Protein AF-B8B368-F1 (afdb_monomer_lite)

Radius of gyration: 32.03 Å; chains: 1; bounding box: 78×30×85 Å

pLDDT: mean 72.88, std 22.44, range [37.38, 96.06]

Foldseek 3Di:
DALVVLVVQLVVLVVVLVVLVVLVVVVPHPDPNVVSVVVSCCSVPPVNVVSVVVNVVNVVVVVVVVVPDDDDDPPPDDDDDDDDDDDDDDDDDDDDDDDDDDDDD

Organism: Oryza sativa subsp. indica (NCBI:txid39946)

Secondary structure (DSSP, 8-state):
--HHHHHHHHHHHHHHHHHHHHHHHTS--SS-HHHHHHHHHHIIIIIHHHHHHHHHHHHHHHHHHTTS-------------------------------------

Sequence (105 aa):
MSLEETKQLIGYMNTIVDSLLKIVDSGYSPYPVEEIHEIIRDIREEGCAAVRRSLDQIRRDLDADDDVGGGENCSATGDEEDVGSVRQQPNTTCVPLHMENGAID

Structure (mmCIF, N/CA/C/O backbone):
data_AF-B8B368-F1
#
_entry.id   AF-B8B368-F1
#
loop_
_atom_site.group_PDB
_atom_site.id
_atom_site.type_symbol
_atom_site.label_atom_id
_atom_site.label_alt_id
_atom_site.label_comp_id
_atom_site.label_asym_id
_atom_site.label_entity_id
_atom_site.label_seq_id
_atom_site.pdbx_PDB_ins_code
_atom_site.Cartn_x
_atom_site.Cartn_y
_atom_site.Cartn_z
_atom_site.occupancy
_atom_site.B_iso_or_equiv
_atom_site.auth_seq_id
_atom_site.auth_comp_id
_atom_site.auth_asym_id
_atom_site.auth_atom_id
_atom_site.pdbx_PDB_model_num
ATOM 1 N N . MET A 1 1 ? 17.015 0.204 -6.245 1.00 70.00 1 MET A N 1
ATOM 2 C CA . MET A 1 1 ? 15.921 -0.679 -5.802 1.00 70.00 1 MET A CA 1
ATOM 3 C C . MET A 1 1 ? 15.621 -1.614 -6.954 1.00 70.00 1 MET A C 1
ATOM 5 O O . MET A 1 1 ? 15.422 -1.132 -8.061 1.00 70.00 1 MET A O 1
ATOM 9 N N . SER A 1 2 ? 15.697 -2.917 -6.726 1.00 83.12 2 SER A N 1
ATOM 10 C CA . SER A 1 2 ? 15.423 -3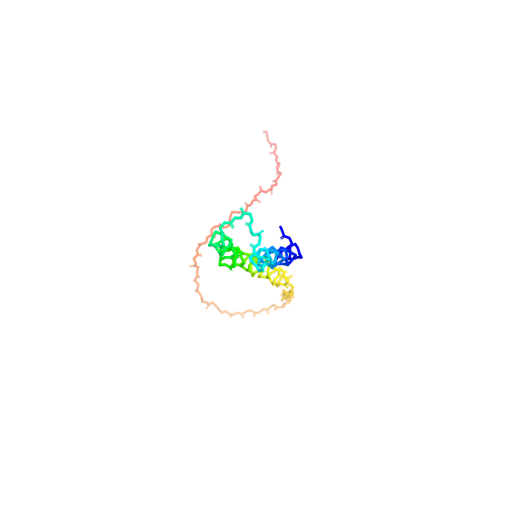.940 -7.733 1.00 83.12 2 SER A CA 1
ATOM 11 C C . SER A 1 2 ? 13.923 -4.198 -7.876 1.00 83.12 2 SER A C 1
ATOM 13 O O . SER A 1 2 ? 13.146 -3.929 -6.960 1.00 83.12 2 SER A O 1
ATOM 15 N N . LEU A 1 3 ? 13.526 -4.790 -9.007 1.00 84.56 3 LEU A N 1
ATOM 16 C CA . LEU A 1 3 ? 12.153 -5.238 -9.254 1.00 84.56 3 LEU A CA 1
ATOM 17 C C . LEU A 1 3 ? 11.606 -6.104 -8.106 1.00 84.56 3 LEU A C 1
ATOM 19 O O . LEU A 1 3 ? 10.441 -5.986 -7.727 1.00 84.56 3 LEU A O 1
ATOM 23 N N . GLU A 1 4 ? 12.451 -6.979 -7.564 1.00 88.38 4 GLU A N 1
ATOM 24 C CA . GLU A 1 4 ? 12.084 -7.894 -6.487 1.00 88.38 4 GLU A CA 1
ATOM 25 C C . GLU A 1 4 ? 11.876 -7.156 -5.158 1.00 88.38 4 GLU A C 1
ATOM 27 O O . GLU A 1 4 ? 10.865 -7.361 -4.488 1.00 88.38 4 GLU A O 1
ATOM 32 N N . GLU A 1 5 ? 12.763 -6.217 -4.821 1.00 88.56 5 GLU A N 1
ATOM 33 C CA . GLU A 1 5 ? 12.607 -5.350 -3.645 1.00 88.56 5 GLU A CA 1
ATOM 34 C C . GLU A 1 5 ? 11.322 -4.511 -3.728 1.00 88.56 5 GLU A C 1
ATOM 36 O O . GLU A 1 5 ? 10.596 -4.387 -2.741 1.00 88.56 5 GLU A O 1
ATOM 41 N N . THR A 1 6 ? 10.986 -3.980 -4.909 1.00 86.94 6 THR A N 1
ATOM 42 C CA . THR A 1 6 ? 9.748 -3.213 -5.124 1.00 86.94 6 THR A CA 1
ATOM 43 C C . THR A 1 6 ? 8.500 -4.084 -4.952 1.00 86.94 6 THR A C 1
ATOM 45 O O . THR A 1 6 ? 7.521 -3.641 -4.352 1.00 86.94 6 THR A O 1
ATOM 48 N N . LYS A 1 7 ? 8.512 -5.339 -5.422 1.00 87.50 7 LYS A N 1
ATOM 49 C CA . LYS A 1 7 ? 7.401 -6.286 -5.201 1.00 87.50 7 LYS A CA 1
ATOM 50 C C . LYS A 1 7 ? 7.236 -6.634 -3.724 1.00 87.50 7 LYS A C 1
ATOM 52 O O . LYS A 1 7 ? 6.110 -6.640 -3.226 1.00 87.50 7 LYS A O 1
ATOM 57 N N . GLN A 1 8 ? 8.338 -6.891 -3.022 1.00 91.56 8 GLN A N 1
ATOM 58 C CA . GLN A 1 8 ? 8.308 -7.156 -1.583 1.00 91.56 8 GLN A CA 1
ATOM 59 C C . GLN A 1 8 ? 7.747 -5.963 -0.810 1.00 91.56 8 GLN A C 1
ATOM 61 O O . GLN A 1 8 ? 6.909 -6.149 0.072 1.00 91.56 8 GLN A O 1
ATOM 66 N N . LEU A 1 9 ? 8.116 -4.737 -1.194 1.00 91.06 9 LEU A N 1
ATOM 67 C CA . LEU A 1 9 ? 7.577 -3.518 -0.596 1.00 91.06 9 LEU A CA 1
ATOM 68 C C . LEU A 1 9 ? 6.046 -3.445 -0.703 1.00 91.06 9 LEU A C 1
ATOM 70 O O . LEU A 1 9 ? 5.390 -3.153 0.293 1.00 91.06 9 LEU A O 1
ATOM 74 N N . ILE A 1 10 ? 5.458 -3.792 -1.855 1.00 88.50 10 ILE A N 1
ATOM 75 C CA . ILE A 1 10 ? 3.991 -3.869 -2.012 1.00 88.50 10 ILE A CA 1
ATOM 76 C C . ILE A 1 10 ? 3.388 -4.873 -1.018 1.00 88.50 10 ILE A C 1
ATOM 78 O O . ILE A 1 10 ? 2.370 -4.592 -0.384 1.00 88.50 10 ILE A O 1
ATOM 82 N N . GLY A 1 11 ? 4.024 -6.036 -0.855 1.00 91.44 11 GLY A N 1
ATOM 83 C CA . GLY A 1 11 ? 3.601 -7.053 0.111 1.00 91.44 11 GLY A CA 1
ATOM 84 C C . GLY A 1 11 ? 3.614 -6.541 1.554 1.00 91.44 11 GLY A C 1
ATOM 85 O O . GLY A 1 11 ? 2.645 -6.739 2.294 1.00 91.44 11 GLY A O 1
ATOM 86 N N . TYR A 1 12 ? 4.669 -5.822 1.944 1.00 93.38 12 TYR A N 1
ATOM 87 C CA . TYR A 1 12 ? 4.764 -5.214 3.271 1.00 93.38 12 TYR A CA 1
ATOM 88 C C . TYR A 1 12 ? 3.689 -4.152 3.500 1.00 93.38 12 TYR A C 1
ATOM 90 O O . TYR A 1 12 ? 3.055 -4.153 4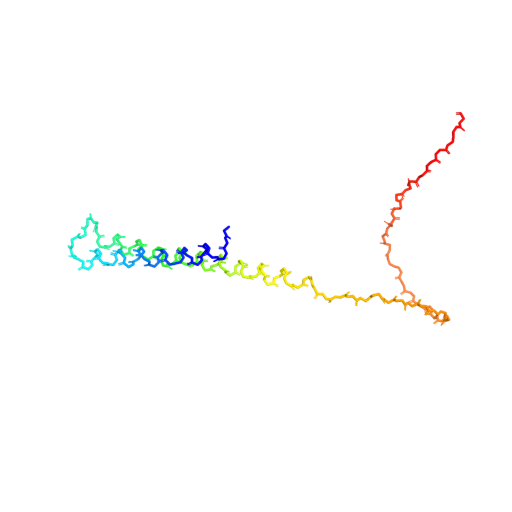.552 1.00 93.38 12 TYR A O 1
ATOM 98 N N . MET A 1 13 ? 3.418 -3.293 2.516 1.00 93.25 13 MET A N 1
ATOM 99 C CA . MET A 1 13 ? 2.379 -2.263 2.631 1.00 93.25 13 MET A CA 1
ATOM 100 C C . MET A 1 13 ? 0.989 -2.864 2.836 1.00 93.25 13 MET A C 1
ATOM 102 O O . MET A 1 13 ? 0.251 -2.413 3.710 1.00 93.25 13 MET A O 1
ATOM 106 N N . ASN A 1 14 ? 0.655 -3.928 2.101 1.00 92.06 14 ASN A N 1
ATOM 107 C CA . ASN A 1 14 ? -0.599 -4.653 2.309 1.00 92.06 14 ASN A CA 1
ATOM 108 C C . ASN A 1 14 ? -0.666 -5.266 3.716 1.00 92.06 14 ASN A C 1
ATOM 110 O O . ASN A 1 14 ? -1.680 -5.142 4.395 1.00 92.06 14 ASN A O 1
ATOM 114 N N . THR A 1 15 ? 0.439 -5.844 4.191 1.00 95.56 15 THR A N 1
ATOM 115 C CA . THR A 1 15 ? 0.526 -6.426 5.541 1.00 95.56 15 THR A CA 1
ATOM 116 C C . THR A 1 15 ? 0.327 -5.375 6.638 1.00 95.56 15 THR A C 1
ATOM 118 O O . THR A 1 15 ? -0.328 -5.648 7.646 1.00 95.56 15 THR A O 1
ATOM 121 N N . ILE A 1 16 ? 0.867 -4.167 6.453 1.00 94.44 16 ILE A N 1
ATOM 122 C CA . ILE A 1 16 ? 0.676 -3.043 7.379 1.00 94.44 16 ILE A CA 1
ATOM 123 C C . ILE A 1 16 ? -0.800 -2.657 7.425 1.00 94.44 16 ILE A C 1
ATOM 125 O O . ILE A 1 16 ? -1.373 -2.577 8.509 1.00 94.44 16 ILE A O 1
ATOM 129 N N . VAL A 1 17 ? -1.435 -2.485 6.265 1.00 94.69 17 VAL A N 1
ATOM 130 C CA . VAL A 1 17 ? -2.858 -2.139 6.189 1.00 94.69 17 VAL A CA 1
ATOM 131 C C . VAL A 1 17 ? -3.734 -3.202 6.854 1.00 94.69 17 VAL A C 1
ATOM 133 O O . VAL A 1 17 ? -4.607 -2.856 7.646 1.00 94.69 17 VAL A O 1
ATOM 136 N N . ASP A 1 18 ? -3.474 -4.484 6.605 1.00 95.62 18 ASP A N 1
ATOM 137 C CA . ASP A 1 18 ? -4.215 -5.578 7.241 1.00 95.62 18 ASP A CA 1
ATOM 138 C C . ASP A 1 18 ? -4.023 -5.595 8.762 1.00 95.62 18 ASP A C 1
ATOM 140 O O . ASP A 1 18 ? -4.949 -5.898 9.515 1.00 95.62 18 ASP A O 1
ATOM 144 N N . SER A 1 19 ? -2.823 -5.261 9.237 1.00 94.25 19 SER A N 1
ATOM 145 C CA . SER A 1 19 ? -2.532 -5.175 10.670 1.00 94.25 19 SER A CA 1
ATOM 146 C C . SER A 1 19 ? -3.272 -4.010 11.326 1.00 94.25 19 SER A C 1
ATOM 148 O O . SER A 1 19 ? -3.826 -4.173 12.411 1.00 94.25 19 SER A O 1
ATOM 150 N N . LEU A 1 20 ? -3.338 -2.859 10.654 1.00 93.19 20 LEU A N 1
ATOM 151 C CA . LEU A 1 20 ? -4.090 -1.692 11.116 1.00 93.19 20 LEU A CA 1
ATOM 152 C C . LEU A 1 20 ? -5.599 -1.972 11.167 1.00 93.19 20 LEU A C 1
ATOM 154 O O . LEU A 1 20 ? -6.244 -1.635 12.157 1.00 93.19 20 LEU A O 1
ATOM 158 N N . LEU A 1 21 ? -6.149 -2.662 10.162 1.00 93.88 21 LEU A N 1
ATOM 159 C CA . LEU A 1 21 ? -7.553 -3.084 10.168 1.00 93.88 21 LEU A CA 1
ATOM 160 C C . LEU A 1 21 ? -7.862 -4.017 11.342 1.00 93.88 21 LEU A C 1
ATOM 162 O O . LEU A 1 21 ? -8.830 -3.790 12.058 1.00 93.88 21 LEU A O 1
ATOM 166 N N . LYS A 1 22 ? -6.993 -4.994 11.629 1.00 93.69 22 LYS A N 1
ATOM 167 C CA . LYS A 1 22 ? -7.162 -5.879 12.796 1.00 93.69 22 LYS A CA 1
ATOM 168 C C . LYS A 1 22 ? -7.178 -5.124 14.124 1.00 93.69 22 LYS A C 1
ATOM 170 O O . LYS A 1 22 ? -7.877 -5.540 15.045 1.00 93.69 22 LYS A O 1
ATOM 175 N N . ILE A 1 23 ? -6.408 -4.040 14.245 1.00 91.56 23 ILE A N 1
ATOM 176 C CA . ILE A 1 23 ? -6.418 -3.193 15.446 1.00 91.56 23 ILE A CA 1
ATOM 177 C C . ILE A 1 23 ? -7.779 -2.505 15.588 1.00 91.56 23 ILE A C 1
ATOM 179 O O . ILE A 1 23 ? -8.362 -2.556 16.671 1.00 91.56 23 ILE A O 1
ATOM 183 N N . VAL A 1 24 ? -8.312 -1.932 14.505 1.00 90.31 24 VAL A N 1
ATOM 184 C CA . VAL A 1 24 ? -9.651 -1.319 14.494 1.00 90.31 24 VAL A CA 1
ATOM 185 C C . VAL A 1 24 ? -10.725 -2.353 14.839 1.00 90.31 24 VAL A C 1
ATOM 187 O O . VAL A 1 24 ? -11.522 -2.129 15.750 1.00 90.31 24 VAL A O 1
ATOM 190 N N . ASP A 1 25 ? -10.688 -3.519 14.194 1.00 91.25 25 ASP A N 1
ATOM 191 C CA . ASP A 1 25 ? -11.650 -4.608 14.396 1.00 91.25 25 ASP A CA 1
ATOM 192 C C . ASP A 1 25 ? -11.612 -5.180 15.820 1.00 91.25 25 ASP A C 1
ATOM 194 O O . ASP A 1 25 ? -12.613 -5.696 16.317 1.00 91.25 25 ASP A O 1
ATOM 198 N N . SER A 1 26 ? -10.468 -5.082 16.505 1.00 91.81 26 SER A N 1
ATOM 199 C CA . SER A 1 26 ? -10.329 -5.564 17.882 1.00 91.81 26 SER A CA 1
ATOM 200 C C . SER A 1 26 ? -11.093 -4.722 18.909 1.00 91.81 26 SER A C 1
ATOM 202 O O . SER A 1 26 ? -11.298 -5.179 20.032 1.00 91.81 26 SER A O 1
ATOM 204 N N . GLY A 1 27 ? -11.476 -3.485 18.570 1.00 86.31 27 GLY A N 1
ATOM 205 C CA . GLY A 1 27 ? -12.113 -2.539 19.494 1.00 86.31 27 GLY A CA 1
ATOM 206 C C . GLY A 1 27 ? -11.199 -2.006 20.609 1.00 86.31 27 GLY A C 1
ATOM 207 O O . GLY A 1 27 ? -11.608 -1.120 21.355 1.00 86.31 27 GLY A O 1
ATOM 208 N N . TYR A 1 28 ? -9.958 -2.495 20.708 1.00 82.00 28 TYR A N 1
ATOM 209 C CA . TYR A 1 28 ? -8.935 -2.053 21.661 1.00 82.00 28 TYR A CA 1
ATOM 210 C C . TYR A 1 28 ? -7.816 -1.307 20.940 1.00 82.00 28 TYR A C 1
ATOM 212 O O . TYR A 1 28 ? -6.636 -1.646 21.039 1.00 82.00 28 TYR A O 1
ATOM 220 N N . SER A 1 29 ? -8.199 -0.283 20.183 1.00 84.56 29 SER A N 1
ATOM 221 C CA . SER A 1 29 ? -7.222 0.554 19.508 1.00 84.56 29 SER A CA 1
ATOM 222 C C . SER A 1 29 ? -6.542 1.510 20.501 1.00 84.56 29 SER A C 1
ATOM 224 O O . SER A 1 29 ? -7.238 2.213 21.237 1.00 84.56 29 SER A O 1
ATOM 226 N N . PRO A 1 30 ? -5.198 1.590 20.517 1.00 84.06 30 PRO A N 1
ATOM 227 C CA . PRO A 1 30 ? -4.476 2.608 21.279 1.00 84.06 30 PRO A CA 1
ATOM 228 C C . PRO A 1 30 ? -4.587 4.016 20.662 1.00 84.06 30 PRO A C 1
ATOM 230 O O . PRO A 1 30 ? -4.205 4.986 21.312 1.00 84.06 30 PRO A O 1
ATOM 233 N N . TYR A 1 31 ? -5.117 4.126 19.438 1.00 87.56 31 TYR A N 1
ATOM 234 C CA . TYR A 1 31 ? -5.322 5.375 18.695 1.00 87.56 31 TYR A CA 1
ATOM 235 C C . TYR A 1 31 ? -6.800 5.557 18.302 1.00 87.56 31 TYR A C 1
ATOM 237 O O . TYR A 1 31 ? -7.528 4.563 18.197 1.00 87.56 31 TYR A O 1
ATOM 245 N N . PRO A 1 32 ? -7.266 6.789 18.041 1.00 92.25 32 PRO A N 1
ATOM 246 C CA . PRO A 1 32 ? -8.562 7.026 17.411 1.00 92.25 32 PRO A CA 1
ATOM 247 C C . PRO A 1 32 ? -8.712 6.228 16.110 1.00 92.25 32 PRO A C 1
ATOM 249 O O . PRO A 1 32 ? -7.786 6.143 15.302 1.00 92.25 32 PRO A O 1
ATOM 252 N N . VAL A 1 33 ? -9.890 5.644 15.893 1.00 91.94 33 VAL A N 1
ATOM 253 C CA . VAL A 1 33 ? -10.162 4.826 14.699 1.00 91.94 33 VAL A CA 1
ATOM 254 C C . VAL A 1 33 ? -10.058 5.671 13.428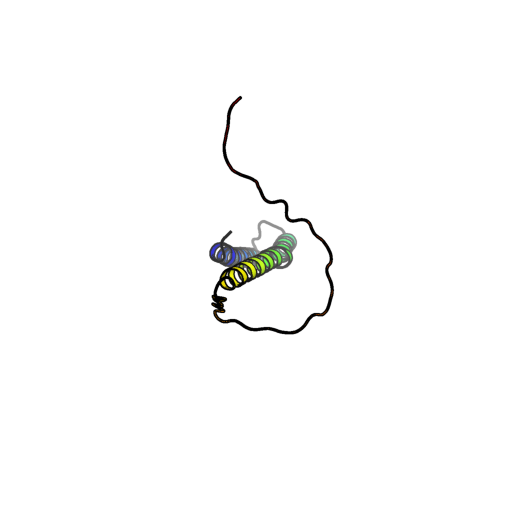 1.00 91.94 33 VAL A C 1
ATOM 256 O O . VAL A 1 33 ? -9.573 5.197 12.403 1.00 91.94 33 VAL A O 1
ATOM 259 N N . GLU A 1 34 ? -10.457 6.938 13.502 1.00 93.88 34 GLU A N 1
ATOM 260 C CA . GLU A 1 34 ? -10.361 7.904 12.411 1.00 93.88 34 GLU A CA 1
ATOM 261 C C . GLU A 1 34 ? -8.909 8.133 11.976 1.00 93.88 34 GLU A C 1
ATOM 263 O O . GLU A 1 34 ? -8.636 8.165 10.778 1.00 93.88 34 GLU A O 1
ATOM 268 N N . GLU A 1 35 ? -7.977 8.217 12.930 1.00 94.81 35 GLU A N 1
ATOM 269 C CA . GLU A 1 35 ? -6.544 8.390 12.657 1.00 94.81 35 GLU A CA 1
ATOM 270 C C . GLU A 1 35 ? -5.964 7.146 11.971 1.00 94.81 35 GLU A C 1
ATOM 272 O O . GLU A 1 35 ? -5.230 7.246 10.989 1.00 94.81 35 GLU A O 1
ATOM 277 N N . ILE A 1 36 ? -6.357 5.948 12.412 1.00 93.94 36 ILE A N 1
ATOM 278 C CA . ILE A 1 36 ? -5.937 4.704 11.753 1.00 93.94 36 ILE A CA 1
ATOM 279 C C . ILE A 1 36 ? -6.490 4.621 10.325 1.00 93.94 36 ILE A C 1
ATOM 281 O O . ILE A 1 36 ? -5.776 4.205 9.410 1.00 93.94 36 ILE A O 1
ATOM 285 N N . HIS A 1 37 ? -7.743 5.019 10.108 1.00 94.62 37 HIS A N 1
ATOM 286 C CA . HIS A 1 37 ? -8.326 5.058 8.769 1.00 94.62 37 HIS A CA 1
ATOM 287 C C . HIS A 1 37 ? -7.631 6.067 7.854 1.00 94.62 37 HIS A C 1
ATOM 289 O O . HIS A 1 37 ? -7.460 5.773 6.671 1.00 94.62 37 HIS A O 1
ATOM 295 N N . GLU A 1 38 ? -7.202 7.213 8.380 1.00 96.06 38 GLU A N 1
ATOM 296 C CA . GLU A 1 38 ? -6.389 8.181 7.642 1.00 96.06 38 GLU A CA 1
ATOM 297 C C . GLU A 1 38 ? -5.043 7.575 7.228 1.00 96.06 38 GLU A C 1
ATOM 299 O O . GLU A 1 38 ? -4.724 7.569 6.043 1.00 96.06 38 GLU A O 1
ATOM 304 N N . ILE A 1 39 ? -4.333 6.913 8.145 1.00 94.19 39 ILE A N 1
ATOM 305 C CA . ILE A 1 39 ? -3.077 6.214 7.824 1.00 94.19 39 ILE A CA 1
ATOM 306 C C . ILE A 1 39 ? -3.294 5.141 6.744 1.00 94.19 39 ILE A C 1
ATOM 308 O O . ILE A 1 39 ? -2.515 5.030 5.795 1.00 94.19 39 ILE A O 1
ATOM 312 N N . ILE A 1 40 ? -4.356 4.335 6.858 1.00 95.00 40 ILE A N 1
ATOM 313 C CA . ILE A 1 40 ? -4.689 3.318 5.849 1.00 95.00 40 ILE A CA 1
ATOM 314 C C . ILE A 1 40 ? -4.958 3.970 4.489 1.00 95.00 40 ILE A C 1
ATOM 316 O O . ILE A 1 40 ? -4.518 3.440 3.462 1.00 95.00 40 ILE A O 1
ATOM 320 N N . ARG A 1 41 ? -5.689 5.088 4.471 1.00 96.00 41 ARG A N 1
ATOM 321 C CA . ARG A 1 41 ? -5.978 5.844 3.252 1.00 96.00 41 ARG A CA 1
ATOM 322 C C . ARG A 1 41 ? -4.683 6.325 2.608 1.00 96.00 41 ARG A C 1
ATOM 324 O O . ARG A 1 41 ? -4.463 6.010 1.443 1.00 96.00 41 ARG A O 1
ATOM 331 N N . ASP A 1 42 ? -3.796 6.958 3.364 1.00 95.88 42 ASP A N 1
ATOM 332 C CA . ASP A 1 42 ? -2.538 7.510 2.851 1.00 95.88 42 ASP A CA 1
ATOM 333 C C . ASP A 1 42 ? -1.631 6.410 2.277 1.00 95.88 42 ASP A C 1
ATOM 335 O O . ASP A 1 42 ? -1.079 6.538 1.179 1.00 95.88 42 ASP A O 1
ATOM 339 N N . ILE A 1 43 ? -1.547 5.258 2.953 1.00 93.88 43 ILE A N 1
ATOM 340 C CA . ILE A 1 43 ? -0.801 4.096 2.446 1.00 93.88 43 ILE A CA 1
ATOM 341 C C . ILE A 1 43 ? -1.379 3.616 1.108 1.00 93.88 43 ILE A C 1
ATOM 343 O O . ILE A 1 43 ? -0.620 3.313 0.184 1.00 93.88 43 ILE A O 1
ATOM 347 N N . ARG A 1 44 ? -2.708 3.525 0.979 1.00 92.44 44 ARG A N 1
ATOM 348 C CA . ARG A 1 44 ? -3.365 3.024 -0.241 1.00 92.44 44 ARG A CA 1
ATOM 349 C C . ARG A 1 44 ? -3.320 4.031 -1.392 1.00 92.44 44 ARG A C 1
ATOM 351 O O . ARG A 1 44 ? -3.111 3.623 -2.539 1.00 92.44 44 ARG A O 1
ATOM 358 N N . GLU A 1 45 ? -3.546 5.305 -1.107 1.00 93.19 45 GLU A N 1
ATOM 359 C CA . GLU A 1 45 ? -3.688 6.360 -2.111 1.00 93.19 45 GLU A CA 1
ATOM 360 C C . GLU A 1 45 ? -2.333 6.893 -2.566 1.00 93.19 45 GLU A C 1
ATOM 362 O O . GLU A 1 45 ? -2.067 6.934 -3.768 1.00 93.19 45 GLU A O 1
ATOM 367 N N . GLU A 1 46 ? -1.443 7.228 -1.636 1.00 92.56 46 GLU A N 1
ATOM 368 C CA . GLU A 1 46 ? -0.145 7.815 -1.963 1.00 92.56 46 GLU A CA 1
ATOM 369 C C . GLU A 1 46 ? 0.928 6.739 -2.073 1.00 92.56 46 GLU A C 1
ATOM 371 O O . GLU A 1 46 ? 1.589 6.604 -3.109 1.00 92.56 46 GLU A O 1
ATOM 376 N N . GLY A 1 47 ? 1.050 5.914 -1.033 1.00 89.88 47 GLY A N 1
ATOM 377 C CA . GLY A 1 47 ? 2.101 4.914 -0.924 1.00 89.88 47 GLY A CA 1
ATOM 378 C C . GLY A 1 47 ? 2.046 3.875 -2.050 1.00 89.88 47 GLY A C 1
ATOM 379 O O . GLY A 1 47 ? 2.967 3.764 -2.862 1.00 89.88 47 GLY A O 1
ATOM 380 N N . CYS A 1 48 ? 0.943 3.131 -2.155 1.00 88.56 48 CYS A N 1
ATOM 381 C CA . CYS A 1 48 ? 0.780 2.100 -3.181 1.00 88.56 48 CYS A CA 1
ATOM 382 C C . CYS A 1 48 ? 0.806 2.690 -4.596 1.00 88.56 48 CYS A C 1
ATOM 384 O O . CYS A 1 48 ? 1.195 2.008 -5.546 1.00 88.56 48 CYS A O 1
ATOM 386 N N . ALA A 1 49 ? 0.372 3.938 -4.788 1.00 88.69 49 ALA A N 1
ATOM 387 C CA . ALA A 1 49 ? 0.478 4.596 -6.086 1.00 88.69 49 ALA A CA 1
ATOM 388 C C . ALA A 1 49 ? 1.934 4.931 -6.440 1.00 88.69 49 ALA A C 1
ATOM 390 O O . ALA A 1 49 ? 2.344 4.707 -7.577 1.00 88.69 49 ALA A O 1
ATOM 391 N N . ALA A 1 50 ? 2.731 5.430 -5.494 1.00 90.31 50 ALA A N 1
ATOM 392 C CA . ALA A 1 50 ? 4.152 5.701 -5.705 1.00 90.31 50 ALA A CA 1
ATOM 393 C C . ALA A 1 50 ? 4.928 4.422 -6.054 1.00 90.31 50 ALA A C 1
ATOM 395 O O . ALA A 1 50 ? 5.657 4.395 -7.047 1.00 90.31 50 ALA A O 1
ATOM 396 N N . VAL A 1 51 ? 4.701 3.336 -5.310 1.00 89.25 51 VAL A N 1
ATOM 397 C CA . VAL A 1 51 ? 5.380 2.055 -5.555 1.00 89.25 51 VAL A CA 1
ATOM 398 C C . VAL A 1 51 ? 4.986 1.451 -6.906 1.00 89.25 51 VAL A C 1
ATOM 400 O O . VAL A 1 51 ? 5.853 0.966 -7.628 1.00 89.25 51 VAL A O 1
ATOM 403 N N . ARG A 1 52 ? 3.711 1.546 -7.312 1.00 88.81 52 ARG A N 1
ATOM 404 C CA . ARG A 1 52 ? 3.272 1.124 -8.656 1.00 88.81 52 ARG A CA 1
ATOM 405 C C . ARG A 1 52 ? 3.960 1.915 -9.769 1.00 88.81 52 ARG A C 1
ATOM 407 O O . ARG A 1 52 ? 4.466 1.308 -10.704 1.00 88.81 52 ARG A O 1
ATOM 414 N N . ARG A 1 53 ? 4.064 3.243 -9.641 1.00 90.94 53 ARG A N 1
ATOM 415 C CA . ARG A 1 53 ? 4.794 4.071 -10.622 1.00 90.94 53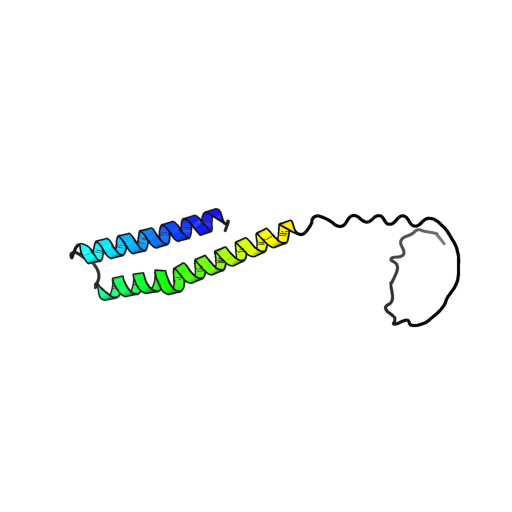 ARG A CA 1
ATOM 416 C C . ARG A 1 53 ? 6.268 3.685 -10.717 1.00 90.94 53 ARG A C 1
ATOM 418 O O . ARG A 1 53 ? 6.803 3.637 -11.819 1.00 90.94 53 ARG A O 1
ATOM 425 N N . SER A 1 54 ? 6.906 3.395 -9.584 1.00 90.00 54 SER A N 1
ATOM 426 C CA . SER A 1 54 ? 8.290 2.913 -9.559 1.00 90.00 54 SER A CA 1
ATOM 427 C C . SER A 1 54 ? 8.424 1.551 -10.247 1.00 90.00 54 SER A C 1
ATOM 429 O O . SER A 1 54 ? 9.335 1.362 -11.047 1.00 90.00 54 SER A O 1
ATOM 431 N N . LEU A 1 55 ? 7.479 0.634 -10.023 1.00 89.81 55 LEU A N 1
ATOM 432 C CA . LEU A 1 55 ? 7.443 -0.664 -10.697 1.00 89.81 55 LEU A CA 1
ATOM 433 C C . LEU A 1 55 ? 7.317 -0.521 -12.223 1.00 89.81 55 LEU A C 1
ATOM 435 O O . LEU A 1 55 ? 8.002 -1.222 -12.965 1.00 89.81 55 LEU A O 1
ATOM 439 N N . ASP A 1 56 ? 6.469 0.396 -12.686 1.00 90.56 56 ASP A N 1
ATOM 440 C CA . ASP A 1 56 ? 6.267 0.671 -14.113 1.00 90.56 56 ASP A CA 1
ATOM 441 C C . ASP A 1 56 ? 7.463 1.390 -14.761 1.00 90.56 56 ASP A C 1
ATOM 443 O O . ASP A 1 56 ? 7.668 1.285 -15.969 1.00 90.56 56 ASP A O 1
ATOM 447 N N . GLN A 1 57 ? 8.256 2.135 -13.986 1.00 90.06 57 GLN A N 1
ATOM 448 C CA . GLN A 1 57 ? 9.540 2.679 -14.443 1.00 90.06 57 GLN A CA 1
ATOM 449 C C . GLN A 1 57 ? 10.568 1.558 -14.606 1.00 90.06 57 GLN A C 1
ATOM 451 O O . GLN A 1 57 ? 11.074 1.377 -15.703 1.00 90.06 57 GLN A O 1
ATOM 456 N N . ILE A 1 58 ? 10.764 0.731 -13.573 1.00 88.81 58 ILE A N 1
ATOM 457 C CA . ILE A 1 58 ? 11.723 -0.387 -13.608 1.00 88.81 58 ILE A CA 1
ATOM 458 C C . ILE A 1 58 ? 11.429 -1.342 -14.773 1.00 88.81 58 ILE A C 1
ATOM 460 O O . ILE A 1 58 ? 12.351 -1.795 -15.437 1.00 88.81 58 ILE A O 1
ATOM 464 N N . ARG A 1 59 ? 10.153 -1.650 -15.040 1.00 88.69 59 ARG A N 1
ATOM 465 C CA . ARG A 1 59 ? 9.768 -2.500 -16.180 1.00 88.69 59 ARG A CA 1
ATOM 466 C C . ARG A 1 59 ? 10.151 -1.885 -17.524 1.00 88.69 59 ARG A C 1
ATOM 468 O O . ARG A 1 59 ? 10.735 -2.579 -18.339 1.00 88.69 59 ARG A O 1
ATOM 475 N N . ARG A 1 60 ? 9.860 -0.595 -17.724 1.00 90.25 60 ARG A N 1
ATOM 476 C CA . ARG A 1 60 ? 10.230 0.111 -18.960 1.00 90.25 60 ARG A CA 1
ATOM 477 C C . ARG A 1 60 ? 11.737 0.174 -19.165 1.00 90.25 60 ARG A C 1
ATOM 479 O O . ARG A 1 60 ? 12.176 0.051 -20.298 1.00 90.25 60 ARG A O 1
ATOM 486 N N . ASP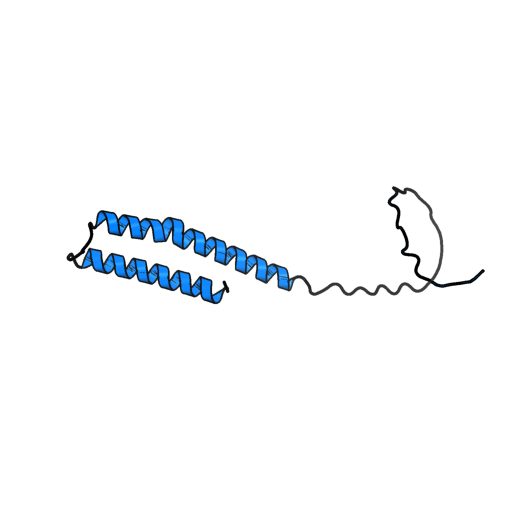 A 1 61 ? 12.494 0.372 -18.091 1.00 89.06 61 ASP A N 1
ATOM 487 C CA . ASP A 1 61 ? 13.953 0.433 -18.162 1.00 89.06 61 ASP A CA 1
ATOM 488 C C . ASP A 1 61 ? 14.531 -0.937 -18.562 1.00 89.06 61 ASP A C 1
ATOM 490 O O . ASP A 1 61 ? 15.388 -1.003 -19.434 1.00 89.06 61 ASP A O 1
ATOM 494 N N . LEU A 1 62 ? 13.993 -2.033 -18.008 1.00 85.81 62 LEU A N 1
ATOM 495 C CA . LEU A 1 62 ? 14.385 -3.396 -18.389 1.00 85.81 62 LEU A CA 1
ATOM 496 C C . LEU A 1 62 ? 14.024 -3.732 -19.845 1.00 85.81 62 LEU A C 1
ATOM 498 O O . LEU A 1 62 ? 14.856 -4.284 -20.555 1.00 85.81 62 LEU A O 1
ATOM 502 N N . ASP A 1 63 ? 12.821 -3.367 -20.300 1.00 85.69 63 ASP A N 1
ATOM 503 C CA . ASP A 1 63 ? 12.392 -3.608 -21.687 1.00 85.69 63 ASP A CA 1
ATOM 504 C C . ASP A 1 63 ? 13.233 -2.804 -22.705 1.00 85.69 63 ASP A C 1
ATOM 506 O O . ASP A 1 63 ? 13.376 -3.216 -23.853 1.00 85.69 63 ASP A O 1
ATOM 510 N N . ALA A 1 64 ? 13.776 -1.647 -22.308 1.00 79.00 64 ALA A N 1
ATOM 511 C CA . ALA A 1 64 ? 14.613 -0.809 -23.169 1.00 79.00 64 ALA A CA 1
ATOM 512 C C . ALA A 1 64 ? 16.043 -1.353 -23.336 1.00 79.00 64 ALA A C 1
ATOM 514 O O . ALA A 1 64 ? 16.652 -1.145 -24.386 1.00 79.00 64 ALA A O 1
ATOM 515 N N . ASP A 1 65 ? 16.573 -2.050 -22.330 1.00 66.00 65 ASP A N 1
ATOM 516 C CA . ASP A 1 65 ? 17.909 -2.655 -22.387 1.00 66.00 65 ASP A CA 1
ATOM 517 C C . ASP A 1 65 ? 17.950 -3.907 -23.293 1.00 66.00 65 ASP A C 1
ATOM 519 O O . ASP A 1 65 ? 18.996 -4.218 -23.867 1.00 66.00 65 ASP A O 1
ATOM 523 N N . ASP A 1 66 ? 16.814 -4.588 -23.492 1.00 60.03 66 ASP A N 1
ATOM 524 C CA . ASP A 1 66 ? 16.692 -5.765 -24.368 1.00 60.03 66 ASP A CA 1
ATOM 525 C C . ASP A 1 66 ? 16.615 -5.418 -25.880 1.00 60.03 66 ASP A C 1
ATOM 527 O O . ASP A 1 66 ? 16.752 -6.311 -26.719 1.00 60.03 66 ASP A O 1
ATOM 531 N N . ASP A 1 67 ? 16.456 -4.139 -26.260 1.00 57.53 67 ASP A N 1
ATOM 532 C CA . ASP A 1 67 ? 16.371 -3.676 -27.667 1.00 57.53 67 ASP A CA 1
ATOM 533 C C . ASP A 1 67 ? 17.742 -3.287 -28.276 1.00 57.53 67 ASP A C 1
ATOM 535 O O . ASP A 1 67 ? 17.838 -2.828 -29.416 1.00 57.53 67 ASP A O 1
ATOM 539 N N . VAL A 1 68 ? 18.852 -3.512 -27.557 1.00 58.25 68 VAL A N 1
ATOM 540 C CA . VAL A 1 68 ? 20.228 -3.398 -28.093 1.00 58.25 68 VAL A CA 1
ATOM 541 C C . VAL A 1 68 ? 20.700 -4.771 -28.583 1.00 58.25 68 VAL A C 1
ATOM 543 O O . VAL A 1 68 ? 21.660 -5.360 -28.090 1.00 58.25 68 VAL A O 1
ATOM 546 N N . GLY A 1 69 ? 20.001 -5.322 -29.576 1.00 57.69 69 GLY A N 1
ATOM 547 C CA . GLY A 1 69 ? 20.308 -6.654 -30.094 1.00 57.69 69 GLY A CA 1
ATOM 548 C C . GLY A 1 69 ? 19.680 -6.972 -31.445 1.00 57.69 69 GLY A C 1
ATOM 549 O O . GLY A 1 69 ? 18.781 -7.800 -31.516 1.00 57.69 69 GLY A O 1
ATOM 550 N N . GLY A 1 70 ? 20.197 -6.391 -32.534 1.00 53.19 70 GLY A N 1
ATOM 551 C CA . GLY A 1 70 ? 19.944 -6.935 -33.875 1.00 53.19 70 GLY A CA 1
ATOM 552 C C . GLY A 1 70 ? 19.988 -5.922 -35.011 1.00 53.19 70 GLY A C 1
ATOM 553 O O . GLY A 1 70 ? 18.958 -5.418 -35.445 1.00 53.19 70 GLY A O 1
ATOM 554 N N . GLY A 1 71 ? 21.182 -5.675 -35.544 1.00 46.88 71 GLY A N 1
ATOM 555 C CA . GLY A 1 71 ? 21.369 -4.835 -36.725 1.00 46.88 71 GLY A CA 1
ATOM 556 C C . GLY A 1 71 ? 22.757 -4.974 -37.328 1.00 46.88 71 GLY A C 1
ATOM 557 O O . GLY A 1 71 ? 23.408 -3.983 -37.636 1.00 46.88 71 GLY A O 1
ATOM 558 N N . GLU A 1 72 ? 23.237 -6.207 -37.455 1.00 53.62 72 GLU A N 1
ATOM 559 C CA . GLU A 1 72 ? 24.355 -6.527 -38.334 1.00 53.62 72 GLU A CA 1
ATOM 560 C C . GLU A 1 72 ? 23.911 -6.253 -39.778 1.00 53.62 72 GLU A C 1
ATOM 562 O O . GLU A 1 72 ? 23.086 -6.969 -40.341 1.00 53.62 72 GLU A O 1
ATOM 567 N N . ASN A 1 73 ? 24.467 -5.223 -40.405 1.00 43.88 73 ASN A N 1
ATOM 568 C CA . ASN A 1 73 ? 24.660 -5.224 -41.846 1.00 43.88 73 ASN A CA 1
ATOM 569 C C . ASN A 1 73 ? 26.041 -4.658 -42.176 1.00 43.88 73 ASN A C 1
ATOM 571 O O . ASN A 1 73 ? 26.238 -3.499 -42.532 1.00 43.88 73 ASN A O 1
ATOM 575 N N . CYS A 1 74 ? 27.026 -5.551 -42.115 1.00 47.41 74 CYS A N 1
ATOM 576 C CA . CYS A 1 74 ? 28.192 -5.449 -42.973 1.00 47.41 74 CYS A CA 1
ATOM 577 C C . CYS A 1 74 ? 27.715 -5.502 -44.432 1.00 47.41 74 CYS A C 1
ATOM 579 O O . CYS A 1 74 ? 27.683 -6.569 -45.041 1.00 47.41 74 CYS A O 1
ATOM 581 N N . SER A 1 75 ? 27.332 -4.363 -45.006 1.00 43.19 75 SER A N 1
ATOM 582 C CA . SER A 1 75 ? 27.231 -4.245 -46.457 1.00 43.19 75 SER A CA 1
ATOM 583 C C . SER A 1 75 ? 28.642 -4.084 -47.002 1.00 43.19 75 SER A C 1
ATOM 585 O O . SER A 1 75 ? 29.164 -2.982 -47.152 1.00 43.19 75 SER A O 1
ATOM 587 N N . ALA A 1 76 ? 29.269 -5.226 -47.269 1.00 50.00 76 ALA A N 1
ATOM 588 C CA . ALA A 1 76 ? 30.299 -5.318 -48.282 1.00 50.00 76 ALA A CA 1
ATOM 589 C C . ALA A 1 76 ? 29.657 -4.944 -49.626 1.00 50.00 76 ALA A C 1
ATOM 591 O O . ALA A 1 76 ? 28.891 -5.725 -50.183 1.00 50.00 76 ALA A O 1
ATOM 592 N N . THR A 1 77 ? 29.943 -3.755 -50.144 1.00 40.06 77 THR A N 1
ATOM 593 C CA . THR A 1 77 ? 29.733 -3.452 -51.563 1.00 40.06 77 THR A CA 1
ATOM 594 C C . THR A 1 77 ? 31.099 -3.376 -52.214 1.00 40.06 77 THR A C 1
ATOM 596 O O . THR A 1 77 ? 31.742 -2.326 -52.245 1.00 40.06 77 THR A O 1
ATOM 599 N N . GLY A 1 78 ? 31.560 -4.549 -52.645 1.00 42.03 78 GLY A N 1
ATOM 600 C CA . GLY A 1 78 ? 32.391 -4.631 -53.831 1.00 42.03 78 GLY A CA 1
ATOM 601 C C . GLY A 1 78 ? 31.558 -4.289 -55.068 1.00 42.03 78 GLY A C 1
ATOM 602 O O . GLY A 1 78 ? 30.334 -4.424 -55.057 1.00 42.03 78 GLY A O 1
ATOM 603 N N . ASP A 1 79 ? 32.301 -3.875 -56.081 1.00 41.88 79 ASP A N 1
ATOM 604 C CA . ASP A 1 79 ? 31.944 -3.682 -57.480 1.00 41.88 79 ASP A CA 1
ATOM 605 C C . ASP A 1 79 ? 31.188 -2.401 -57.887 1.00 41.88 79 ASP A C 1
ATOM 607 O O . ASP A 1 79 ? 29.982 -2.253 -57.725 1.00 41.88 79 ASP A O 1
ATOM 611 N N . GLU A 1 80 ? 32.020 -1.447 -58.325 1.00 53.25 80 GLU A N 1
ATOM 612 C CA . GLU A 1 80 ? 32.078 -0.794 -59.648 1.00 53.25 80 GLU A CA 1
ATOM 613 C C . GLU A 1 80 ? 30.777 -0.298 -60.327 1.00 53.25 80 GLU A C 1
ATOM 615 O O . GLU A 1 80 ? 29.744 -0.943 -60.309 1.00 53.25 80 GLU A O 1
ATOM 620 N N . GLU A 1 81 ? 30.930 0.858 -60.997 1.00 42.47 81 GLU A N 1
ATOM 621 C CA . GLU A 1 81 ? 30.168 1.400 -62.143 1.00 42.47 81 GLU A CA 1
ATOM 622 C C . GLU A 1 81 ? 28.968 2.377 -61.952 1.00 42.47 81 GLU A C 1
ATOM 624 O O . GLU A 1 81 ? 27.807 2.012 -61.834 1.00 42.47 81 GLU A O 1
ATOM 629 N N . ASP A 1 82 ? 29.329 3.672 -62.010 1.00 42.25 82 ASP A N 1
ATOM 630 C CA . ASP A 1 82 ? 28.829 4.744 -62.904 1.00 42.25 82 ASP A CA 1
ATOM 631 C C . ASP A 1 82 ? 27.362 5.270 -62.880 1.00 42.25 82 ASP A C 1
ATOM 633 O O . ASP A 1 82 ? 26.365 4.564 -62.785 1.00 42.25 82 ASP A O 1
ATOM 637 N N . VAL A 1 83 ? 27.299 6.585 -63.145 1.00 41.69 83 VAL A N 1
ATOM 638 C CA . VAL A 1 83 ? 26.191 7.472 -63.554 1.00 41.69 83 VAL A CA 1
ATOM 639 C C . VAL A 1 83 ? 25.219 8.029 -62.497 1.00 41.69 83 VAL A C 1
ATOM 641 O O . VAL A 1 83 ? 24.254 7.395 -62.085 1.00 41.69 83 VAL A O 1
ATOM 644 N N . GLY A 1 84 ? 25.331 9.350 -62.267 1.00 37.38 84 GLY A N 1
ATOM 645 C CA . GLY A 1 84 ? 24.139 10.217 -62.201 1.00 37.38 84 GLY A CA 1
ATOM 646 C C . GLY A 1 84 ? 24.042 11.209 -61.037 1.00 37.38 84 GLY A C 1
ATOM 647 O O . GLY A 1 84 ? 23.350 10.967 -60.056 1.00 37.38 84 GLY A O 1
ATOM 648 N N . SER A 1 85 ? 24.658 12.385 -61.194 1.00 46.25 85 SER A N 1
ATOM 649 C CA . SER A 1 85 ? 24.470 13.594 -60.369 1.00 46.25 85 SER A CA 1
ATOM 650 C C . SER A 1 85 ? 23.007 13.942 -60.047 1.00 46.25 85 SER A C 1
ATOM 652 O O . SER A 1 85 ? 22.202 14.005 -60.970 1.00 46.25 85 SER A O 1
ATOM 654 N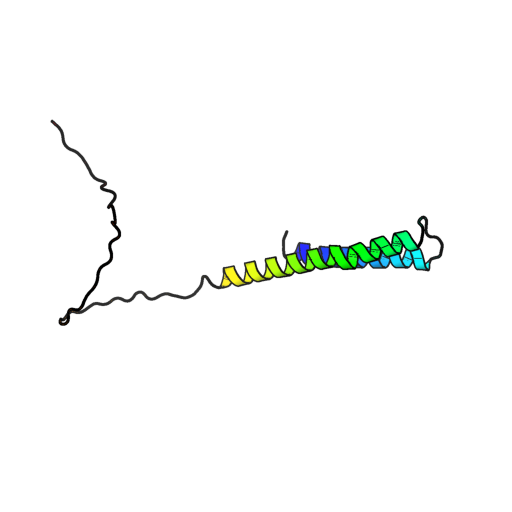 N . VAL A 1 86 ? 22.716 14.373 -58.803 1.00 40.22 86 VAL A N 1
ATOM 655 C CA . VAL A 1 86 ? 22.016 15.649 -58.489 1.00 40.22 86 VAL A CA 1
ATOM 656 C C . VAL A 1 86 ? 21.969 15.941 -56.968 1.00 40.22 86 VAL A C 1
ATOM 658 O O . VAL A 1 86 ? 21.285 15.285 -56.198 1.00 40.22 86 VAL A O 1
ATOM 661 N N . ARG A 1 87 ? 22.700 17.006 -56.592 1.00 46.91 87 ARG A N 1
ATOM 662 C CA . ARG A 1 87 ? 22.409 18.073 -55.600 1.00 46.91 87 ARG A CA 1
ATOM 663 C C . ARG A 1 87 ? 21.999 17.730 -54.154 1.00 46.91 87 ARG A C 1
ATOM 665 O O . ARG A 1 87 ? 20.843 17.430 -53.903 1.00 46.91 87 ARG A O 1
ATOM 672 N N . GLN A 1 88 ? 22.852 18.114 -53.195 1.00 42.62 88 GLN A N 1
ATOM 673 C CA . GLN A 1 88 ? 22.822 19.378 -52.411 1.00 42.62 88 GLN A CA 1
ATOM 674 C C . GLN A 1 88 ? 23.535 19.160 -51.064 1.00 42.62 88 GLN A C 1
ATOM 676 O O . GLN A 1 88 ? 23.083 18.377 -50.238 1.00 42.62 88 GLN A O 1
ATOM 681 N N . GLN A 1 89 ? 24.641 19.873 -50.837 1.00 47.22 89 GLN A N 1
ATOM 682 C CA . GLN A 1 89 ? 25.256 19.986 -49.511 1.00 47.22 89 GLN A CA 1
ATOM 683 C C . GLN A 1 89 ? 24.394 20.874 -48.601 1.00 47.22 89 GLN A C 1
ATOM 685 O O . GLN A 1 89 ? 23.860 21.887 -49.060 1.00 47.22 89 GLN A O 1
ATOM 690 N N . PRO A 1 90 ? 24.377 20.579 -47.294 1.00 45.28 90 PRO A N 1
ATOM 691 C CA . PRO A 1 90 ? 24.744 21.612 -46.338 1.00 45.28 90 PRO A CA 1
ATOM 692 C C . PRO A 1 90 ? 25.866 21.147 -45.399 1.00 45.28 90 PRO A C 1
ATOM 694 O O . PRO A 1 90 ? 25.847 20.051 -44.847 1.00 45.28 90 PRO A O 1
ATOM 697 N N . ASN A 1 91 ? 26.851 22.034 -45.262 1.00 43.06 91 ASN A N 1
ATOM 698 C CA . ASN A 1 91 ? 28.014 21.984 -44.379 1.00 43.06 91 ASN A CA 1
ATOM 699 C C . ASN A 1 91 ? 27.721 21.458 -42.966 1.00 43.06 91 ASN A C 1
ATOM 701 O O . ASN A 1 91 ? 26.881 22.046 -42.292 1.00 43.06 91 ASN A O 1
ATOM 705 N N . THR A 1 92 ? 28.569 20.559 -42.453 1.00 41.56 92 THR A N 1
ATOM 706 C CA . THR A 1 92 ? 29.291 20.792 -41.188 1.00 41.56 92 THR A CA 1
ATOM 707 C C . THR A 1 92 ? 30.697 20.181 -41.260 1.00 41.56 92 THR A C 1
ATOM 709 O O . THR A 1 92 ? 30.926 19.103 -41.799 1.00 41.56 92 THR A O 1
ATOM 712 N N . THR A 1 93 ? 31.662 20.953 -40.779 1.00 43.34 93 THR A N 1
ATOM 713 C CA . THR A 1 93 ? 33.105 20.710 -40.775 1.00 43.34 93 THR A CA 1
ATOM 714 C C . THR A 1 93 ? 33.489 19.497 -39.918 1.00 43.34 93 THR A C 1
ATOM 716 O O . THR A 1 93 ? 33.367 19.553 -38.697 1.00 43.34 93 THR A O 1
ATOM 719 N N . CYS A 1 94 ? 34.037 18.439 -40.523 1.00 37.44 94 CYS A N 1
ATOM 720 C CA . CYS A 1 94 ? 34.834 17.447 -39.797 1.00 37.44 94 CYS A CA 1
ATOM 721 C C . CYS A 1 94 ? 36.267 17.972 -39.667 1.00 37.44 94 CYS A C 1
ATOM 723 O O . CYS A 1 94 ? 36.981 18.092 -40.660 1.00 37.44 94 CYS A O 1
ATOM 725 N N . VAL A 1 95 ? 36.689 18.301 -38.446 1.00 48.31 95 VAL A N 1
ATOM 726 C CA . VAL A 1 95 ? 38.105 18.524 -38.128 1.00 48.31 95 VAL A CA 1
ATOM 727 C C . VAL A 1 95 ? 38.752 17.144 -37.967 1.00 48.31 95 VAL A C 1
ATOM 729 O O . VAL A 1 95 ? 38.317 16.403 -37.084 1.00 48.31 95 VAL A O 1
ATOM 732 N N . PRO A 1 96 ? 39.761 16.752 -38.763 1.00 42.72 96 PRO A N 1
ATOM 733 C CA . PRO A 1 96 ? 40.533 15.563 -38.453 1.00 42.72 96 PRO A CA 1
ATOM 734 C C . PRO A 1 96 ? 41.576 15.909 -37.385 1.00 42.72 96 PRO A C 1
ATOM 736 O O . PRO A 1 96 ? 42.364 16.844 -37.544 1.00 42.72 96 PRO A O 1
ATOM 739 N N . LEU A 1 97 ? 41.581 15.135 -36.299 1.00 44.94 97 LEU A N 1
ATOM 740 C CA . LEU A 1 97 ? 42.706 15.040 -35.372 1.00 44.94 97 LEU A CA 1
ATOM 741 C C . LEU A 1 97 ? 43.943 14.604 -36.165 1.00 44.94 97 LEU A C 1
ATOM 743 O O . LEU A 1 97 ? 44.058 13.446 -36.556 1.00 44.94 97 LEU A O 1
ATOM 747 N N . HIS A 1 98 ? 44.858 15.538 -36.416 1.00 38.97 98 HIS A N 1
ATOM 748 C CA . HIS A 1 98 ? 46.172 15.228 -36.963 1.00 38.97 98 HIS A CA 1
ATOM 749 C C . HIS A 1 98 ? 47.078 14.794 -35.803 1.00 38.97 98 HIS A C 1
ATOM 751 O O . HIS A 1 98 ? 47.658 15.619 -35.099 1.00 38.97 98 HIS A O 1
ATOM 757 N N . MET A 1 99 ? 47.161 13.485 -35.575 1.00 42.38 99 MET A N 1
ATOM 758 C CA . MET A 1 99 ? 48.395 12.877 -35.086 1.00 42.38 99 MET A CA 1
ATOM 759 C C . MET A 1 99 ? 49.307 12.719 -36.302 1.00 42.38 99 MET A C 1
ATOM 761 O O . MET A 1 99 ? 48.863 12.162 -37.298 1.00 42.38 99 MET A O 1
ATOM 765 N N . GLU A 1 100 ? 50.542 13.218 -36.229 1.00 38.66 100 GLU A N 1
ATOM 766 C CA . GLU A 1 100 ? 51.751 12.386 -36.337 1.00 38.66 100 GLU A CA 1
ATOM 767 C C . GLU A 1 100 ? 53.027 13.221 -36.632 1.00 38.66 100 GLU A C 1
ATOM 769 O O . GLU A 1 100 ? 53.082 14.023 -37.555 1.00 38.66 100 GLU A O 1
ATOM 774 N N . ASN A 1 101 ? 54.031 13.004 -35.772 1.00 39.75 101 ASN A N 1
ATOM 775 C CA . ASN A 1 101 ? 55.494 13.051 -35.938 1.00 39.75 101 ASN A CA 1
ATOM 776 C C . ASN A 1 101 ? 56.204 14.173 -36.732 1.00 39.75 101 ASN A C 1
ATOM 778 O O . ASN A 1 101 ? 56.234 14.189 -37.953 1.00 39.75 101 ASN A O 1
ATOM 782 N N . GLY A 1 102 ? 56.987 14.959 -35.978 1.00 39.00 102 GLY A N 1
ATOM 783 C CA . GLY A 1 102 ? 58.459 14.951 -36.042 1.00 39.00 102 GLY A CA 1
ATOM 784 C C . GLY A 1 102 ? 59.169 15.504 -37.286 1.00 39.00 102 GLY A C 1
ATOM 785 O O . GLY A 1 102 ? 59.160 14.864 -38.325 1.00 39.00 102 GLY A O 1
ATOM 786 N N . ALA A 1 103 ? 59.934 16.590 -37.108 1.00 40.97 103 ALA A N 1
ATOM 787 C CA . ALA A 1 103 ? 61.344 16.716 -37.521 1.00 40.97 103 ALA A CA 1
ATOM 788 C C . ALA A 1 103 ? 61.886 18.135 -37.233 1.00 40.97 103 ALA A C 1
ATOM 790 O O . ALA A 1 103 ? 61.360 19.119 -37.737 1.00 40.97 103 ALA A O 1
ATOM 791 N N . ILE A 1 104 ? 62.912 18.176 -36.376 1.00 43.25 104 ILE A N 1
ATOM 792 C CA . ILE A 1 104 ? 64.125 19.021 -36.397 1.00 43.25 104 ILE A CA 1
ATOM 793 C C . ILE A 1 104 ? 64.231 20.182 -37.414 1.00 43.25 104 ILE A C 1
ATOM 795 O O . ILE A 1 104 ? 64.220 19.948 -38.619 1.00 43.25 104 ILE A O 1
ATOM 799 N N . ASP A 1 105 ? 64.511 21.386 -36.900 1.00 41.25 105 ASP A N 1
ATOM 800 C CA . ASP A 1 105 ? 65.780 22.113 -37.131 1.00 41.25 105 ASP A CA 1
ATOM 801 C C . ASP A 1 105 ? 66.133 22.916 -35.861 1.00 41.25 105 ASP A C 1
ATOM 803 O O . ASP A 1 105 ? 65.222 23.588 -35.317 1.00 41.25 105 ASP A O 1
#